Protein AF-A0A363TX32-F1 (afdb_monomer_lite)

Sequence (123 aa):
MGAQGQASRRAGAPRSTTRATVALRAAAPARRVRAVQDTSANDAAHWKRTTNLMLTHLGIWFFFGYVIHMFVVPLNKITIPILGFPLGFYMAAQGSLAAFVIMLFVFAKQQDRIDREHGVAED

Foldseek 3Di:
DDDDDDDDDDDDDDDPDDDPDDDPDDPDDPVVVVVVVVLVVLVVVLVVQLVVLVVVLVVVLCCLVPVLLVCLPVQQVDADPVPRGGRSVVSVPPVSVVVVVVSVVVSVVSNQVSCVVSVNHDD

Structure (mmCIF, N/CA/C/O backbone):
data_AF-A0A363TX32-F1
#
_entry.id   AF-A0A363TX32-F1
#
loop_
_atom_site.group_PDB
_atom_site.id
_atom_site.type_symbol
_atom_site.label_atom_id
_atom_site.label_alt_id
_atom_site.label_comp_id
_atom_site.label_asym_id
_atom_site.label_entity_id
_atom_site.label_seq_id
_atom_site.pdbx_PDB_ins_code
_atom_site.Cartn_x
_atom_site.Cartn_y
_atom_site.Cartn_z
_atom_site.occupancy
_atom_site.B_iso_or_equiv
_atom_site.auth_seq_id
_atom_site.auth_comp_id
_atom_site.auth_asym_id
_atom_site.auth_atom_id
_atom_site.pdbx_PDB_model_num
ATOM 1 N N . MET A 1 1 ? 77.114 -29.423 -92.853 1.00 50.25 1 MET A N 1
ATOM 2 C CA . MET A 1 1 ? 76.666 -28.048 -92.526 1.00 50.25 1 MET A CA 1
ATOM 3 C C . MET A 1 1 ? 75.530 -28.190 -91.528 1.00 50.25 1 MET A C 1
ATOM 5 O O . MET A 1 1 ? 74.500 -28.710 -91.910 1.00 50.25 1 MET A O 1
ATOM 9 N N . GLY A 1 2 ? 75.814 -28.147 -90.224 1.00 48.97 2 GLY A N 1
ATOM 10 C CA . GLY A 1 2 ? 75.647 -26.946 -89.385 1.00 48.97 2 GLY A CA 1
ATOM 11 C C . GLY A 1 2 ? 74.201 -26.937 -88.853 1.00 48.97 2 GLY A C 1
ATOM 12 O O . GLY A 1 2 ? 73.289 -26.945 -89.656 1.00 48.97 2 GLY A O 1
ATOM 13 N N . ALA A 1 3 ? 73.874 -27.004 -87.567 1.00 54.59 3 ALA A N 1
ATOM 14 C CA . ALA A 1 3 ? 74.591 -26.567 -86.387 1.00 54.59 3 ALA A CA 1
ATOM 15 C C . ALA A 1 3 ? 74.153 -27.386 -85.158 1.00 54.59 3 ALA A C 1
ATOM 17 O O . ALA A 1 3 ? 72.964 -27.577 -84.909 1.00 54.59 3 ALA A O 1
ATOM 18 N N . GLN A 1 4 ? 75.133 -27.820 -84.364 1.00 51.38 4 GLN A N 1
ATOM 19 C CA . GLN A 1 4 ? 74.945 -28.107 -82.945 1.00 51.38 4 GLN A CA 1
ATOM 20 C C . GLN A 1 4 ? 74.917 -26.759 -82.214 1.00 51.38 4 GLN A C 1
ATOM 22 O O . GLN A 1 4 ? 75.939 -26.083 -82.116 1.00 51.38 4 GLN A O 1
ATOM 27 N N . GLY A 1 5 ? 73.736 -26.351 -81.752 1.00 58.66 5 GLY A N 1
ATOM 28 C CA . GLY A 1 5 ? 73.534 -25.193 -80.884 1.00 58.66 5 GLY A CA 1
ATOM 29 C C . GLY A 1 5 ? 73.372 -25.659 -79.443 1.00 58.66 5 GLY A C 1
ATOM 30 O O . GLY A 1 5 ? 72.434 -26.379 -79.117 1.00 58.66 5 GLY A O 1
ATOM 31 N N . GLN A 1 6 ? 74.339 -25.289 -78.616 1.00 55.84 6 GLN A N 1
ATOM 32 C CA . GLN A 1 6 ? 74.556 -25.745 -77.251 1.00 55.84 6 GLN A CA 1
ATOM 33 C C . GLN A 1 6 ? 73.471 -25.291 -76.268 1.00 55.84 6 GLN A C 1
ATOM 35 O O . GLN A 1 6 ? 72.936 -24.186 -76.344 1.00 55.84 6 GLN A O 1
ATOM 40 N N . ALA A 1 7 ? 73.234 -26.141 -75.271 1.00 56.91 7 ALA A N 1
ATOM 41 C CA . ALA A 1 7 ? 72.531 -25.808 -74.047 1.00 56.91 7 ALA A CA 1
ATOM 42 C C . ALA A 1 7 ? 73.297 -24.750 -73.232 1.00 56.91 7 ALA A C 1
ATOM 44 O O . ALA A 1 7 ? 74.498 -24.881 -72.994 1.00 56.91 7 ALA A O 1
ATOM 45 N N . SER A 1 8 ? 72.589 -23.752 -72.702 1.00 61.78 8 SER A N 1
ATOM 46 C CA . SER A 1 8 ? 73.040 -23.002 -71.527 1.00 61.78 8 SER A CA 1
ATOM 47 C C . SER A 1 8 ? 71.863 -22.480 -70.709 1.00 61.78 8 SER A C 1
ATOM 49 O O . SER A 1 8 ? 71.233 -21.482 -71.029 1.00 61.78 8 SER A O 1
ATOM 51 N N . ARG A 1 9 ? 71.598 -23.234 -69.637 1.00 58.12 9 ARG A N 1
ATOM 52 C CA . ARG A 1 9 ? 71.282 -22.789 -68.273 1.00 58.12 9 ARG A CA 1
ATOM 53 C C . ARG A 1 9 ? 70.526 -21.463 -68.137 1.00 58.12 9 ARG A C 1
ATOM 55 O O . ARG A 1 9 ? 71.122 -20.400 -68.264 1.00 58.12 9 ARG A O 1
ATOM 62 N N . ARG A 1 10 ? 69.321 -21.542 -67.566 1.00 55.59 10 ARG A N 1
ATOM 63 C CA . ARG A 1 10 ? 68.984 -20.752 -66.372 1.00 55.59 10 ARG A CA 1
ATOM 64 C C . ARG A 1 10 ? 67.954 -21.487 -65.523 1.00 55.59 10 ARG A C 1
ATOM 66 O O . ARG A 1 10 ? 66.925 -21.944 -66.005 1.00 55.59 10 ARG A O 1
ATOM 73 N N . ALA A 1 11 ? 68.329 -21.647 -64.261 1.00 61.94 11 ALA A N 1
ATOM 74 C CA . ALA A 1 11 ? 67.526 -22.195 -63.190 1.00 61.94 11 ALA A CA 1
ATOM 75 C C . ALA A 1 11 ? 66.259 -21.356 -62.980 1.00 61.94 11 ALA A C 1
ATOM 77 O O . ALA A 1 11 ? 66.311 -20.128 -63.023 1.00 61.94 11 ALA A O 1
ATOM 78 N N . GLY A 1 12 ? 65.143 -22.031 -62.719 1.00 48.81 12 GLY A N 1
ATOM 79 C CA . GLY A 1 12 ? 63.859 -21.399 -62.441 1.00 48.81 12 GLY A CA 1
ATOM 80 C C . GLY A 1 12 ? 62.891 -22.374 -61.784 1.00 48.81 12 GLY A C 1
ATOM 81 O O . GLY A 1 12 ? 61.905 -22.777 -62.385 1.00 48.81 12 GLY A O 1
ATOM 82 N N . ALA A 1 13 ? 63.187 -22.772 -60.552 1.00 59.75 13 ALA A N 1
ATOM 83 C CA . ALA A 1 13 ? 62.196 -23.273 -59.602 1.00 59.75 13 ALA A CA 1
ATOM 84 C C . ALA A 1 13 ? 62.463 -22.521 -58.283 1.00 59.75 13 ALA A C 1
ATOM 86 O O . ALA A 1 13 ? 63.637 -22.339 -57.955 1.00 59.75 13 ALA A O 1
ATOM 87 N N . PRO A 1 14 ? 61.438 -22.050 -57.546 1.00 53.53 14 PRO A N 1
ATOM 88 C CA . PRO A 1 14 ? 60.402 -22.941 -57.045 1.00 53.53 14 PRO A CA 1
ATOM 89 C C . PRO A 1 14 ? 58.955 -22.421 -57.109 1.00 53.53 14 PRO A C 1
ATOM 91 O O . PRO A 1 14 ? 58.653 -21.233 -57.134 1.00 53.53 14 PRO A O 1
ATOM 94 N N . ARG A 1 15 ? 58.076 -23.422 -57.069 1.00 63.06 15 ARG A N 1
ATOM 95 C CA . ARG A 1 15 ? 56.653 -23.427 -56.718 1.00 63.06 15 ARG A CA 1
ATOM 96 C C . ARG A 1 15 ? 56.251 -22.339 -55.711 1.00 63.06 15 ARG A C 1
ATOM 98 O O . ARG A 1 15 ? 56.728 -22.348 -54.581 1.00 63.06 15 ARG A O 1
ATOM 105 N N . SER A 1 16 ? 55.253 -21.533 -56.061 1.00 56.66 16 SER A N 1
ATOM 106 C CA . SER A 1 16 ? 54.406 -20.817 -55.101 1.00 56.66 16 SER A CA 1
ATOM 107 C C . SER A 1 16 ? 53.096 -21.582 -54.888 1.00 56.66 16 SER A C 1
ATOM 109 O O . SER A 1 16 ? 52.006 -21.148 -55.251 1.00 56.66 16 SER A O 1
ATOM 111 N N . THR A 1 17 ? 53.201 -22.756 -54.266 1.00 62.94 17 THR A N 1
ATOM 112 C CA . THR A 1 17 ? 52.087 -23.281 -53.471 1.00 62.94 17 THR A CA 1
ATOM 113 C C . THR A 1 17 ? 51.992 -22.422 -52.209 1.00 62.94 17 THR A C 1
ATOM 115 O O . THR A 1 17 ? 53.019 -22.137 -51.595 1.00 62.94 17 THR A O 1
ATOM 118 N N . THR A 1 18 ? 50.766 -22.111 -51.780 1.00 57.25 18 THR A N 1
ATOM 119 C CA . THR A 1 18 ? 50.396 -21.571 -50.452 1.00 57.25 18 THR A CA 1
ATOM 120 C C . THR A 1 18 ? 50.213 -20.051 -50.367 1.00 57.25 18 THR A C 1
ATOM 122 O O . THR A 1 18 ? 51.134 -19.314 -50.035 1.00 57.25 18 THR A O 1
ATOM 125 N N . ARG A 1 19 ? 48.958 -19.600 -50.507 1.00 55.03 19 ARG A N 1
ATOM 126 C CA . ARG A 1 19 ? 48.227 -18.947 -49.399 1.00 55.03 19 ARG A CA 1
ATOM 127 C C . ARG A 1 19 ? 46.750 -18.747 -49.750 1.00 55.03 19 ARG A C 1
ATOM 129 O O . ARG A 1 19 ? 46.303 -17.669 -50.121 1.00 55.03 19 ARG A O 1
ATOM 136 N N . ALA A 1 20 ? 45.961 -19.795 -49.529 1.00 58.44 20 ALA A N 1
ATOM 137 C CA . ALA A 1 20 ? 44.602 -19.603 -49.044 1.00 58.44 20 ALA A CA 1
ATOM 138 C C . ALA A 1 20 ? 44.701 -19.095 -47.598 1.00 58.44 20 ALA A C 1
ATOM 140 O O . ALA A 1 20 ? 44.779 -19.906 -46.685 1.00 58.44 20 ALA A O 1
ATOM 141 N N . THR A 1 21 ? 44.837 -17.783 -47.387 1.00 59.28 21 THR A N 1
ATOM 142 C CA . 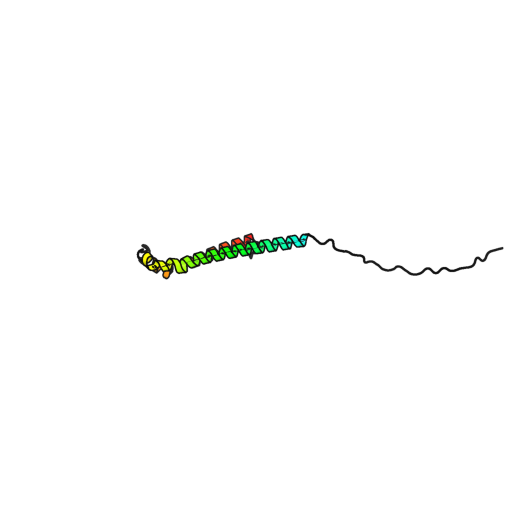THR A 1 21 ? 44.550 -17.083 -46.114 1.00 59.28 21 THR A CA 1
ATOM 143 C C . THR A 1 21 ? 44.919 -15.610 -46.244 1.00 59.28 21 THR A C 1
ATOM 145 O O . THR A 1 21 ? 46.038 -15.219 -45.937 1.00 59.28 21 THR A O 1
ATOM 148 N N . VAL A 1 22 ? 43.959 -14.773 -46.639 1.00 54.78 22 VAL A N 1
ATOM 149 C CA . VAL A 1 22 ? 43.838 -13.422 -46.079 1.00 54.78 22 VAL A CA 1
ATOM 150 C C . VAL A 1 22 ? 42.353 -13.150 -45.876 1.00 54.78 22 VAL A C 1
ATOM 152 O O . VAL A 1 22 ? 41.626 -12.763 -46.781 1.00 54.78 22 VAL A O 1
ATOM 155 N N . ALA A 1 23 ? 41.946 -13.392 -44.634 1.00 56.78 23 ALA A N 1
ATOM 156 C CA . ALA A 1 23 ? 41.000 -12.562 -43.913 1.00 56.78 23 ALA A CA 1
ATOM 157 C C . ALA A 1 23 ? 39.579 -12.463 -44.490 1.00 56.78 23 ALA A C 1
ATOM 159 O O . ALA A 1 23 ? 39.131 -11.418 -44.953 1.00 56.78 23 ALA A O 1
ATOM 160 N N . LEU A 1 24 ? 38.800 -13.506 -44.204 1.00 59.56 24 LEU A N 1
ATOM 161 C CA . LEU A 1 24 ? 37.472 -13.324 -43.619 1.00 59.56 24 LEU A CA 1
ATOM 162 C C . LEU A 1 24 ? 37.605 -12.431 -42.360 1.00 59.56 24 LEU A C 1
ATOM 164 O O . LEU A 1 24 ? 37.650 -12.927 -41.238 1.00 59.56 24 LEU A O 1
ATOM 168 N N . ARG A 1 25 ? 37.765 -11.112 -42.520 1.00 58.19 25 ARG A N 1
ATOM 169 C CA . ARG A 1 25 ? 37.811 -10.154 -41.406 1.00 58.19 25 ARG A CA 1
ATOM 170 C C . ARG A 1 25 ? 36.573 -9.276 -41.450 1.00 58.19 25 ARG A C 1
ATOM 172 O O . ARG A 1 25 ? 36.577 -8.166 -41.959 1.00 58.19 25 ARG A O 1
ATOM 179 N N . ALA A 1 26 ? 35.537 -9.850 -40.849 1.00 61.06 26 ALA A N 1
ATOM 180 C CA . ALA A 1 26 ? 34.727 -9.193 -39.836 1.00 61.06 26 ALA A CA 1
ATOM 181 C C . ALA A 1 26 ? 34.128 -7.830 -40.219 1.00 61.06 26 ALA A C 1
ATOM 183 O O . ALA A 1 26 ? 34.488 -6.799 -39.659 1.00 61.06 26 ALA A O 1
ATOM 184 N N . ALA A 1 27 ? 33.103 -7.850 -41.067 1.00 62.31 27 ALA A N 1
ATOM 185 C CA . ALA A 1 27 ? 32.001 -6.910 -40.906 1.00 62.31 27 ALA A CA 1
ATOM 186 C C . ALA A 1 27 ? 31.020 -7.499 -39.872 1.00 62.31 27 ALA A C 1
ATOM 188 O O . ALA A 1 27 ? 30.087 -8.214 -40.221 1.00 62.31 27 ALA A O 1
ATOM 189 N N . ALA A 1 28 ? 31.265 -7.263 -38.581 1.00 60.94 28 ALA A N 1
ATOM 190 C CA . ALA A 1 28 ? 30.355 -7.624 -37.489 1.00 60.94 28 ALA A CA 1
ATOM 191 C C . ALA A 1 28 ? 30.491 -6.590 -36.348 1.00 60.94 28 ALA A C 1
ATOM 193 O O . ALA A 1 28 ? 31.596 -6.129 -36.080 1.00 60.94 28 ALA A O 1
ATOM 194 N N . PRO A 1 29 ? 29.406 -6.209 -35.653 1.00 57.72 29 PRO A N 1
ATOM 195 C CA . PRO A 1 29 ? 28.435 -5.240 -36.156 1.00 57.72 29 PRO A CA 1
ATOM 196 C C . PRO A 1 29 ? 28.173 -4.110 -35.137 1.00 57.72 29 PRO A C 1
ATOM 198 O O . PRO A 1 29 ? 28.060 -4.354 -33.937 1.00 57.72 29 PRO A O 1
ATOM 201 N N . ALA A 1 30 ? 27.884 -2.894 -35.612 1.00 61.28 30 ALA A N 1
ATOM 202 C CA . ALA A 1 30 ? 27.336 -1.802 -34.784 1.00 61.28 30 ALA A CA 1
ATOM 203 C C . ALA A 1 30 ? 25.984 -2.148 -34.100 1.00 61.28 30 ALA A C 1
ATOM 205 O O . ALA A 1 30 ? 25.496 -1.419 -33.243 1.00 61.28 30 ALA A O 1
ATOM 206 N N . ARG A 1 31 ? 25.387 -3.298 -34.443 1.00 63.16 31 ARG A N 1
ATOM 207 C CA . ARG A 1 31 ? 24.145 -3.846 -33.880 1.00 63.16 31 ARG A CA 1
ATOM 208 C C . ARG A 1 31 ? 24.272 -4.316 -32.421 1.00 63.16 31 ARG A C 1
ATOM 210 O O . ARG A 1 31 ? 23.272 -4.322 -31.716 1.00 63.16 31 ARG A O 1
ATOM 217 N N . ARG A 1 32 ? 25.470 -4.698 -31.954 1.00 64.88 32 ARG A N 1
ATOM 218 C CA . ARG A 1 32 ? 25.650 -5.266 -30.601 1.00 64.88 32 ARG A CA 1
ATOM 219 C C . ARG A 1 32 ? 25.568 -4.211 -29.487 1.00 64.88 32 ARG A C 1
ATOM 221 O O . ARG A 1 32 ? 25.095 -4.525 -28.406 1.00 64.88 32 ARG A O 1
ATOM 228 N N . VAL A 1 33 ? 25.983 -2.970 -29.754 1.00 63.56 33 VAL A N 1
ATOM 229 C CA . VAL A 1 33 ? 26.000 -1.893 -28.743 1.00 63.56 33 VAL A CA 1
ATOM 230 C C . VAL A 1 33 ? 24.591 -1.365 -28.446 1.00 63.56 33 VAL A C 1
ATOM 232 O O . VAL A 1 33 ? 24.268 -1.172 -27.279 1.00 63.56 33 VAL A O 1
ATOM 235 N N . ARG A 1 34 ? 23.728 -1.223 -29.467 1.00 64.12 34 ARG A N 1
ATOM 236 C CA . ARG A 1 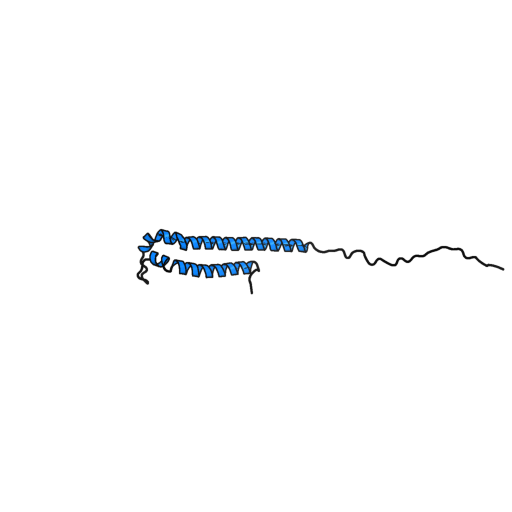34 ? 22.316 -0.836 -29.269 1.00 64.12 34 ARG A CA 1
ATOM 237 C C . ARG A 1 34 ? 21.553 -1.852 -28.422 1.00 64.12 34 ARG A C 1
ATOM 239 O O . ARG A 1 34 ? 20.961 -1.468 -27.428 1.00 64.12 34 ARG A O 1
ATOM 246 N N . ALA A 1 35 ? 21.674 -3.142 -28.741 1.00 69.75 35 ALA A N 1
ATOM 247 C CA . ALA A 1 35 ? 20.994 -4.196 -27.986 1.00 69.75 35 ALA A CA 1
ATOM 248 C C . ALA A 1 35 ? 21.357 -4.195 -26.485 1.00 69.75 35 ALA A C 1
ATOM 250 O O . ALA A 1 35 ? 20.481 -4.362 -25.649 1.00 69.75 35 ALA A O 1
ATOM 251 N N . VAL A 1 36 ? 22.627 -3.950 -26.130 1.00 68.88 36 VAL A N 1
ATOM 252 C CA . VAL A 1 36 ? 23.074 -3.882 -24.721 1.00 68.88 36 VAL A CA 1
ATOM 253 C C . VAL A 1 36 ? 22.582 -2.606 -24.018 1.00 68.88 36 VAL A C 1
ATOM 255 O O . VAL A 1 36 ? 22.247 -2.636 -22.832 1.00 68.88 36 VAL A O 1
ATOM 258 N N . GLN A 1 37 ? 22.516 -1.480 -24.733 1.00 70.44 37 GLN A N 1
ATOM 259 C CA . GLN A 1 37 ? 21.981 -0.229 -24.186 1.00 70.44 37 GLN A CA 1
ATOM 260 C C . GLN A 1 37 ? 20.465 -0.305 -23.957 1.00 70.44 37 GLN A C 1
ATOM 262 O O . GLN A 1 37 ? 19.997 0.131 -22.909 1.00 70.44 37 GLN A O 1
ATOM 267 N N . ASP A 1 38 ? 19.716 -0.911 -24.881 1.00 74.69 38 ASP A N 1
ATOM 268 C CA . ASP A 1 38 ? 18.258 -1.035 -24.786 1.00 74.69 38 ASP A CA 1
ATOM 269 C C . ASP A 1 38 ? 17.840 -1.967 -23.630 1.00 74.69 38 ASP A C 1
ATOM 271 O O . ASP A 1 38 ? 16.920 -1.639 -22.880 1.00 74.69 38 ASP A O 1
ATOM 275 N N . THR A 1 39 ? 18.554 -3.083 -23.412 1.00 81.75 39 THR A N 1
ATOM 276 C CA . THR A 1 39 ? 18.316 -3.980 -22.264 1.00 81.75 39 THR A CA 1
ATOM 277 C C . THR A 1 39 ? 18.619 -3.294 -20.932 1.00 81.75 39 THR A C 1
ATOM 279 O O . THR A 1 39 ? 17.767 -3.279 -20.053 1.00 81.75 39 THR A O 1
ATOM 282 N N . SER A 1 40 ? 19.775 -2.636 -20.793 1.00 84.31 40 SER A N 1
ATOM 283 C CA . SER A 1 40 ? 20.141 -1.991 -19.518 1.00 84.31 40 SER A CA 1
ATOM 284 C C . SER A 1 40 ? 19.233 -0.810 -19.142 1.00 84.31 40 SER A C 1
ATOM 286 O O . SER A 1 40 ? 18.974 -0.579 -17.960 1.00 84.31 40 SER A O 1
ATOM 288 N N . ALA A 1 41 ? 18.704 -0.078 -20.129 1.00 90.94 41 ALA A N 1
ATOM 289 C CA . ALA A 1 41 ? 17.695 0.954 -19.899 1.00 90.94 41 ALA A CA 1
ATOM 290 C C . ALA A 1 41 ? 16.340 0.365 -19.460 1.00 90.94 41 ALA A C 1
ATOM 292 O O . ALA A 1 41 ? 15.687 0.933 -18.581 1.00 90.94 41 ALA A O 1
ATOM 293 N N . ASN A 1 42 ? 15.932 -0.767 -20.045 1.00 93.69 42 ASN A N 1
ATOM 294 C CA . ASN A 1 42 ? 14.719 -1.491 -19.660 1.00 93.69 42 ASN A CA 1
ATOM 295 C C . ASN A 1 42 ? 14.833 -2.039 -18.223 1.00 93.69 42 ASN A C 1
ATOM 297 O O . ASN A 1 42 ? 13.971 -1.753 -17.393 1.00 93.69 42 ASN A O 1
ATOM 301 N N . ASP A 1 43 ? 15.953 -2.683 -17.882 1.00 93.31 43 ASP A N 1
ATOM 302 C CA . ASP A 1 43 ? 16.224 -3.207 -16.535 1.00 93.31 43 ASP A CA 1
ATOM 303 C C . ASP A 1 43 ? 16.167 -2.101 -15.467 1.00 93.31 43 ASP A C 1
ATOM 305 O O . ASP A 1 43 ? 15.561 -2.258 -14.404 1.00 93.31 43 ASP A O 1
ATOM 309 N N . ALA A 1 44 ? 16.751 -0.932 -15.755 1.00 94.81 44 ALA A N 1
ATOM 310 C CA . ALA A 1 44 ? 16.707 0.215 -14.851 1.00 94.81 44 ALA A CA 1
ATOM 311 C C . ALA A 1 44 ? 15.279 0.768 -14.665 1.00 94.81 44 ALA A C 1
ATOM 313 O O . ALA A 1 44 ? 14.911 1.191 -13.562 1.00 94.81 44 ALA A O 1
ATOM 314 N N . ALA A 1 45 ? 14.467 0.770 -15.728 1.00 95.38 45 ALA A N 1
ATOM 315 C CA . ALA A 1 45 ? 13.068 1.185 -15.668 1.00 95.38 45 ALA A CA 1
ATOM 316 C C . ALA A 1 45 ? 12.218 0.196 -14.852 1.00 95.38 45 ALA A C 1
ATOM 318 O O . ALA A 1 45 ? 11.455 0.639 -13.985 1.00 95.38 45 ALA A O 1
ATOM 319 N N . HIS A 1 46 ? 12.413 -1.113 -15.057 1.00 96.38 46 HIS A N 1
ATOM 320 C CA . HIS A 1 46 ? 11.773 -2.179 -14.279 1.00 96.38 46 HIS A CA 1
ATOM 321 C C . HIS A 1 46 ? 12.105 -2.029 -12.796 1.00 96.38 46 HIS A C 1
ATOM 323 O O . HIS A 1 46 ? 11.196 -1.871 -11.975 1.00 96.38 46 HIS A O 1
ATOM 329 N N . TRP A 1 47 ? 13.400 -1.932 -12.472 1.00 96.38 47 TRP A N 1
ATOM 330 C CA . TRP A 1 47 ? 13.894 -1.770 -11.105 1.00 96.38 47 TRP A CA 1
ATOM 331 C C . TRP A 1 47 ? 13.268 -0.565 -10.400 1.00 96.38 47 TRP A C 1
ATOM 333 O O . TRP A 1 47 ? 12.772 -0.663 -9.273 1.00 96.38 47 TRP A O 1
ATOM 343 N N . LYS A 1 48 ? 13.247 0.593 -11.068 1.00 97.38 48 LYS A N 1
ATOM 344 C CA . LYS A 1 48 ? 12.631 1.806 -10.520 1.00 97.38 48 LYS A CA 1
ATOM 345 C C . LYS A 1 48 ? 11.144 1.592 -10.243 1.00 97.38 48 LYS A C 1
ATOM 347 O O . LYS A 1 48 ? 10.635 2.049 -9.219 1.00 97.38 48 LYS A O 1
ATOM 352 N N . ARG A 1 49 ? 10.435 0.905 -11.140 1.00 97.62 49 ARG A N 1
ATOM 353 C CA . ARG A 1 49 ? 8.991 0.702 -11.024 1.00 97.62 49 ARG A CA 1
ATOM 354 C C . ARG A 1 49 ? 8.630 -0.285 -9.920 1.00 97.62 49 ARG A C 1
ATOM 356 O O . ARG A 1 49 ? 7.766 0.045 -9.109 1.00 97.62 49 ARG A O 1
ATOM 363 N N . THR A 1 50 ? 9.330 -1.416 -9.820 1.00 97.44 50 THR A N 1
ATOM 364 C CA . THR A 1 50 ? 9.149 -2.361 -8.704 1.00 97.44 50 THR A CA 1
ATOM 365 C C . THR A 1 50 ? 9.546 -1.731 -7.366 1.00 97.44 50 THR A C 1
ATOM 367 O O . THR A 1 50 ? 8.856 -1.922 -6.366 1.00 97.44 50 THR A O 1
ATOM 370 N N . THR A 1 51 ? 10.601 -0.907 -7.329 1.00 97.81 51 THR A N 1
ATOM 371 C CA . THR A 1 51 ? 11.009 -0.194 -6.105 1.00 97.81 51 THR A CA 1
ATOM 372 C C . THR A 1 51 ? 9.925 0.781 -5.653 1.00 97.81 51 THR A C 1
ATOM 374 O O . THR A 1 51 ? 9.530 0.776 -4.489 1.00 97.81 51 THR A O 1
ATOM 377 N N . ASN A 1 52 ? 9.384 1.585 -6.571 1.00 98.12 52 ASN A N 1
ATOM 378 C CA . ASN A 1 52 ? 8.290 2.506 -6.263 1.00 98.12 52 ASN A CA 1
ATOM 379 C C . ASN A 1 52 ? 7.021 1.770 -5.816 1.00 98.12 52 ASN A C 1
ATOM 381 O O . ASN A 1 52 ? 6.319 2.244 -4.917 1.00 98.12 52 ASN A O 1
ATOM 385 N N . LEU A 1 53 ? 6.729 0.610 -6.416 1.00 97.94 53 LEU A N 1
ATOM 386 C CA . LEU A 1 53 ? 5.614 -0.234 -6.003 1.00 97.94 53 LEU A CA 1
ATOM 387 C C . LEU A 1 53 ? 5.803 -0.714 -4.559 1.00 97.94 53 LEU A C 1
ATOM 389 O O . LEU A 1 53 ? 4.883 -0.576 -3.750 1.00 97.94 53 LEU A O 1
ATOM 393 N N . MET A 1 54 ? 6.998 -1.207 -4.224 1.00 97.69 54 MET A N 1
ATOM 394 C CA . MET A 1 54 ? 7.356 -1.636 -2.872 1.00 97.69 54 MET A CA 1
ATOM 395 C C . MET A 1 54 ? 7.230 -0.487 -1.870 1.00 97.69 54 MET A C 1
ATOM 397 O O . MET A 1 54 ? 6.531 -0.637 -0.872 1.00 97.69 54 MET A O 1
ATOM 401 N N . LEU A 1 55 ? 7.812 0.682 -2.158 1.00 98.19 55 LEU A N 1
ATOM 402 C CA . LEU A 1 55 ? 7.735 1.853 -1.275 1.00 98.19 55 LEU A CA 1
ATOM 403 C C . LEU A 1 55 ? 6.286 2.297 -1.028 1.00 98.19 55 LEU A C 1
ATOM 405 O O . LEU A 1 55 ? 5.924 2.649 0.093 1.00 98.19 55 LEU A O 1
ATOM 409 N N . THR A 1 56 ? 5.440 2.231 -2.058 1.00 97.94 56 THR A N 1
ATOM 410 C CA . THR A 1 56 ? 4.006 2.528 -1.935 1.00 97.94 56 THR A CA 1
ATOM 411 C C . THR A 1 56 ? 3.318 1.548 -0.984 1.00 97.94 56 THR A C 1
ATOM 413 O O . THR A 1 56 ? 2.600 1.963 -0.074 1.00 97.94 56 THR A O 1
ATOM 416 N N . HIS A 1 57 ? 3.567 0.246 -1.152 1.00 97.62 57 HIS A N 1
ATOM 417 C CA . HIS A 1 57 ? 2.991 -0.787 -0.289 1.00 97.62 57 HIS A CA 1
ATOM 418 C C . HIS A 1 57 ? 3.545 -0.719 1.132 1.00 97.62 57 HIS A C 1
ATOM 420 O O . HIS A 1 57 ? 2.800 -0.961 2.072 1.00 97.62 57 HIS A O 1
ATOM 426 N N . LEU A 1 58 ? 4.801 -0.312 1.310 1.00 97.44 58 LEU A N 1
ATOM 427 C CA . LEU A 1 58 ? 5.393 -0.073 2.621 1.00 97.44 58 LEU A CA 1
ATOM 428 C C . LEU A 1 58 ? 4.699 1.089 3.350 1.00 97.44 58 LEU A C 1
ATOM 430 O O . LEU A 1 58 ? 4.434 0.993 4.547 1.00 97.44 58 LEU A O 1
ATOM 434 N N . GLY A 1 59 ? 4.338 2.156 2.630 1.00 98.00 59 GLY A N 1
ATOM 435 C CA . GLY A 1 59 ? 3.545 3.259 3.179 1.00 98.00 59 GLY A CA 1
ATOM 436 C C . GLY A 1 59 ? 2.138 2.826 3.604 1.00 98.00 59 GLY A C 1
ATOM 437 O O . GLY A 1 59 ? 1.697 3.145 4.709 1.00 98.00 59 GLY A O 1
ATOM 438 N N . ILE A 1 60 ? 1.450 2.046 2.763 1.00 96.69 60 ILE A N 1
ATOM 439 C CA . ILE A 1 60 ? 0.127 1.482 3.086 1.00 96.69 60 ILE A CA 1
ATOM 440 C C . ILE A 1 60 ? 0.233 0.527 4.280 1.00 96.69 60 ILE A C 1
ATOM 442 O O . ILE A 1 60 ? -0.562 0.606 5.217 1.00 96.69 60 ILE A O 1
ATOM 446 N N . TRP A 1 61 ? 1.241 -0.341 4.280 1.00 96.94 61 TRP A N 1
ATOM 447 C CA . TRP A 1 61 ? 1.510 -1.263 5.373 1.00 96.94 61 TRP A CA 1
ATOM 448 C C . TRP A 1 61 ? 1.719 -0.519 6.691 1.00 96.94 61 TRP A C 1
ATOM 450 O O . TRP A 1 61 ? 1.087 -0.862 7.687 1.00 96.94 61 TRP A O 1
ATOM 460 N N . PHE A 1 62 ? 2.534 0.540 6.692 1.00 97.31 62 PHE A N 1
ATOM 461 C CA . PHE A 1 62 ? 2.766 1.359 7.880 1.00 97.31 62 PHE A CA 1
ATOM 462 C C . PHE A 1 62 ? 1.477 2.029 8.367 1.00 97.31 62 PHE A C 1
ATOM 464 O O . PHE A 1 62 ? 1.213 2.082 9.568 1.00 97.31 62 PHE A O 1
ATOM 471 N N . PHE A 1 63 ? 0.639 2.504 7.447 1.00 95.94 63 PHE A N 1
ATOM 472 C CA . PHE A 1 63 ? -0.642 3.107 7.792 1.00 95.94 63 PHE A CA 1
ATOM 473 C C . PHE A 1 63 ? -1.568 2.124 8.528 1.00 95.94 63 PHE A C 1
ATOM 475 O O . PHE A 1 63 ? -2.048 2.425 9.624 1.00 95.94 63 PHE A O 1
ATOM 482 N N . PHE A 1 64 ? -1.778 0.930 7.970 1.00 94.12 64 PHE A N 1
ATOM 483 C CA . PHE A 1 64 ? -2.623 -0.090 8.598 1.00 94.12 64 PHE A CA 1
ATOM 484 C C . PHE A 1 64 ? -1.970 -0.719 9.838 1.00 94.12 64 PHE A C 1
ATOM 486 O O . PHE A 1 64 ? -2.666 -1.042 10.796 1.00 94.12 64 PHE A O 1
ATOM 493 N N . GLY A 1 65 ? -0.643 -0.849 9.860 1.00 93.44 65 GLY A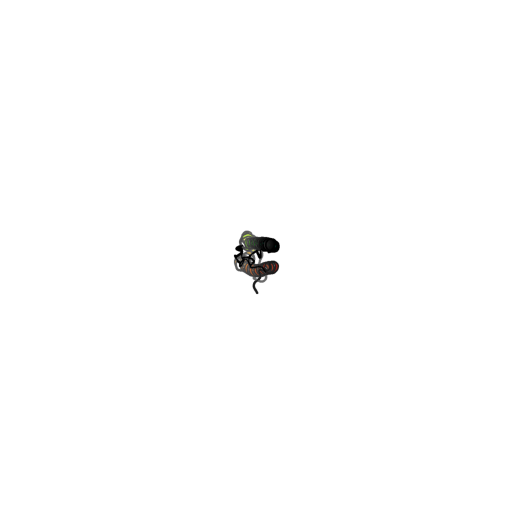 N 1
ATOM 494 C CA . GLY A 1 65 ? 0.111 -1.428 10.971 1.00 93.44 65 GLY A CA 1
ATOM 495 C C . GLY A 1 65 ? 0.247 -0.500 12.177 1.00 93.44 65 GLY A C 1
ATOM 496 O O . GLY A 1 65 ? 0.129 -0.957 13.308 1.00 93.44 65 GLY A O 1
ATOM 497 N N . TYR A 1 66 ? 0.423 0.805 11.963 1.00 94.19 66 TYR A N 1
ATOM 498 C CA . TYR A 1 66 ? 0.739 1.753 13.038 1.00 94.19 66 TYR A CA 1
ATOM 499 C C . TYR A 1 66 ? -0.277 2.877 13.156 1.00 94.19 66 TYR A C 1
ATOM 501 O O . TYR A 1 66 ? -0.833 3.079 14.235 1.00 94.19 66 TYR A O 1
ATOM 509 N N . VAL A 1 67 ? -0.544 3.601 12.065 1.00 95.12 67 VAL A N 1
ATOM 510 C CA . VAL A 1 67 ? -1.351 4.831 12.121 1.00 95.12 67 VAL A CA 1
ATOM 511 C C . VAL A 1 67 ? -2.745 4.537 12.666 1.00 95.12 67 VAL A C 1
ATOM 513 O O . VAL A 1 67 ? -3.160 5.181 13.622 1.00 95.12 67 VAL A O 1
ATOM 516 N N . ILE A 1 68 ? -3.439 3.519 12.151 1.00 92.75 68 ILE A N 1
ATOM 517 C CA . ILE A 1 68 ? -4.772 3.141 12.653 1.00 92.75 68 ILE A CA 1
ATOM 518 C C . ILE A 1 68 ? -4.737 2.788 14.148 1.00 92.75 68 ILE A C 1
ATOM 520 O O . ILE A 1 68 ? -5.605 3.220 14.908 1.00 92.75 68 ILE A O 1
ATOM 524 N N . HIS A 1 69 ? -3.714 2.058 14.592 1.00 91.00 69 HIS A N 1
ATOM 525 C CA . HIS A 1 69 ? -3.590 1.620 15.982 1.00 91.00 69 HIS A CA 1
ATOM 526 C C . HIS A 1 69 ? -3.288 2.777 16.946 1.00 91.00 69 HIS A C 1
ATOM 528 O O . HIS A 1 69 ? -3.746 2.746 18.088 1.00 91.00 69 HIS A O 1
ATOM 534 N N . MET A 1 70 ? -2.622 3.847 16.496 1.00 94.06 70 MET A N 1
ATOM 535 C CA . MET A 1 70 ? -2.456 5.067 17.302 1.00 94.06 70 MET A CA 1
ATOM 536 C C . MET A 1 70 ? -3.797 5.734 17.641 1.00 94.06 70 MET A C 1
ATOM 538 O O . MET A 1 70 ? -3.936 6.353 18.695 1.00 94.06 70 MET A O 1
ATOM 542 N N . PHE A 1 71 ? -4.808 5.575 16.785 1.00 93.56 71 PHE A N 1
ATOM 543 C CA . PHE A 1 71 ? -6.145 6.136 16.975 1.00 93.56 71 PHE A CA 1
ATOM 544 C C . PHE A 1 71 ? -7.139 5.135 17.585 1.00 93.56 71 PHE A C 1
ATOM 546 O O . PHE A 1 71 ? -8.347 5.348 17.504 1.00 93.56 71 PHE A O 1
ATOM 553 N N . VAL A 1 72 ? -6.680 4.060 18.241 1.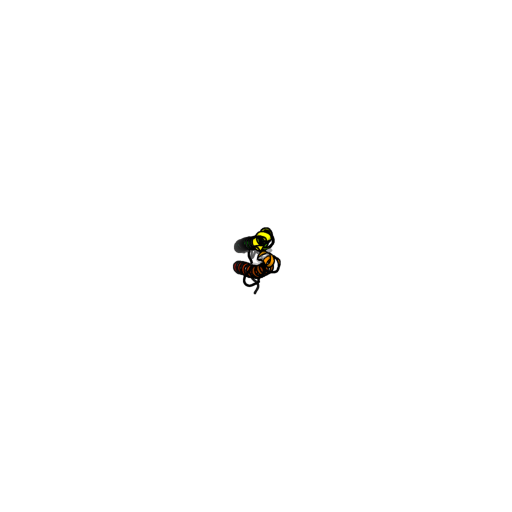00 91.56 72 VAL A N 1
ATOM 554 C CA . VAL A 1 72 ? -7.581 3.027 18.788 1.00 91.56 72 VAL A CA 1
ATOM 555 C C . VAL A 1 72 ? -8.595 3.589 19.796 1.00 91.56 72 VAL A C 1
ATOM 557 O O . VAL A 1 72 ? -9.763 3.211 19.775 1.00 91.56 72 VAL A O 1
ATOM 560 N N . VAL A 1 73 ? -8.183 4.542 20.641 1.00 92.06 73 VAL A N 1
ATOM 561 C CA . VAL A 1 73 ? -9.048 5.160 21.661 1.00 92.06 73 VAL A CA 1
ATOM 562 C C . VAL A 1 73 ? -10.215 5.930 21.029 1.00 92.06 73 VAL A C 1
ATOM 564 O O . VAL A 1 73 ? -11.361 5.655 21.391 1.00 92.06 73 VAL A O 1
ATOM 567 N N . PRO A 1 74 ? -9.995 6.869 20.086 1.00 92.69 74 PRO A N 1
ATOM 568 C CA . PRO A 1 74 ? -11.106 7.510 19.389 1.00 92.69 74 PRO A CA 1
ATOM 569 C C . PRO A 1 74 ? -11.890 6.543 18.489 1.00 92.69 74 PRO A C 1
ATOM 571 O O . PRO A 1 74 ? -13.114 6.646 18.448 1.00 92.69 74 PRO A O 1
ATOM 574 N N . LEU A 1 75 ? -11.242 5.574 17.832 1.00 89.62 75 LEU A N 1
ATOM 575 C CA . LEU A 1 75 ? -11.925 4.570 17.001 1.00 89.62 75 LEU A CA 1
ATOM 576 C C . LEU A 1 75 ? -12.867 3.682 17.817 1.00 89.62 75 LEU A C 1
ATOM 578 O O . LEU A 1 75 ? -13.931 3.311 17.334 1.00 89.62 75 LEU A O 1
ATOM 582 N N . ASN A 1 76 ? -12.529 3.379 19.069 1.00 91.81 76 ASN A N 1
ATOM 583 C CA . ASN A 1 76 ? -13.380 2.571 19.938 1.00 91.81 76 ASN A CA 1
ATOM 584 C C . ASN A 1 76 ? -14.694 3.259 20.341 1.00 91.81 76 ASN A C 1
ATOM 586 O O . ASN A 1 76 ? -15.599 2.597 20.839 1.00 91.81 76 ASN A O 1
ATOM 590 N N . LYS A 1 77 ? -14.837 4.568 20.105 1.00 92.06 77 LYS A N 1
ATOM 591 C CA . LYS A 1 77 ? -16.120 5.267 20.282 1.00 92.06 77 LYS A CA 1
ATOM 592 C C . LYS A 1 77 ? -17.110 4.948 19.160 1.00 92.06 77 LYS A C 1
ATOM 594 O O . LYS A 1 77 ? -18.308 5.155 19.322 1.00 92.06 77 LYS A O 1
ATOM 599 N N . ILE A 1 78 ? -16.616 4.446 18.029 1.00 89.31 78 ILE A N 1
ATOM 600 C CA . ILE A 1 78 ? -17.425 4.019 16.892 1.00 89.31 78 ILE A CA 1
ATOM 601 C C . ILE A 1 78 ? -17.708 2.528 17.068 1.00 89.31 78 ILE A C 1
ATOM 603 O O . ILE A 1 78 ? -16.792 1.707 17.064 1.00 89.31 78 ILE A O 1
ATOM 607 N N . THR A 1 79 ? -18.982 2.175 17.222 1.00 88.88 79 THR A N 1
ATOM 608 C CA . THR A 1 79 ? -19.418 0.774 17.305 1.00 88.88 79 THR A CA 1
ATOM 609 C C . THR A 1 79 ? -19.892 0.311 15.938 1.00 88.88 79 THR A C 1
ATOM 611 O O . THR A 1 79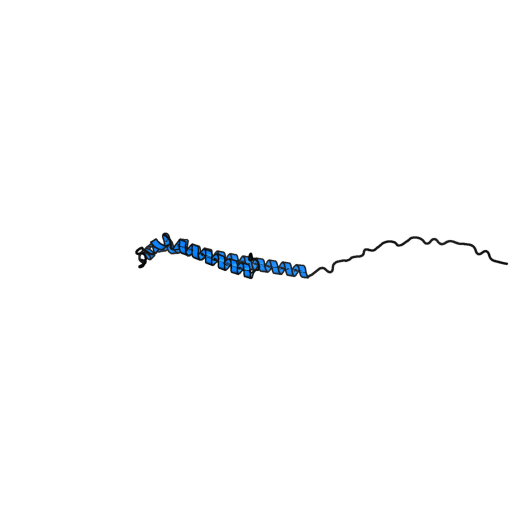 ? -20.668 1.008 15.286 1.00 88.88 79 THR A O 1
ATOM 614 N N . ILE A 1 80 ? -19.433 -0.860 15.497 1.00 86.44 80 ILE A N 1
ATOM 615 C CA . ILE A 1 80 ? -19.854 -1.429 14.216 1.00 86.44 80 ILE A CA 1
ATOM 616 C C . ILE A 1 80 ? -21.243 -2.066 14.403 1.00 86.44 80 ILE A C 1
ATOM 618 O O . ILE A 1 80 ? -21.343 -3.049 15.138 1.00 86.44 80 ILE A O 1
ATOM 622 N N . PRO A 1 81 ? -22.312 -1.583 13.734 1.00 79.50 81 PRO A N 1
ATOM 623 C CA . PRO A 1 81 ? -23.684 -2.046 13.989 1.00 79.50 81 PRO A CA 1
ATOM 624 C C . PRO A 1 81 ? -23.904 -3.533 13.693 1.00 79.50 81 PRO A C 1
ATOM 626 O O . PRO A 1 81 ? -24.723 -4.182 14.328 1.00 79.50 81 PRO A O 1
ATOM 629 N N . ILE A 1 82 ? -23.155 -4.069 12.727 1.00 81.38 82 ILE A N 1
ATOM 630 C CA . ILE A 1 82 ? -23.264 -5.460 12.264 1.00 81.38 82 ILE A CA 1
ATOM 631 C C . ILE A 1 82 ? -22.579 -6.438 13.229 1.00 81.38 82 ILE A C 1
ATOM 633 O O . ILE A 1 82 ? -22.961 -7.600 13.301 1.00 81.38 82 ILE A O 1
ATOM 637 N N . LEU A 1 83 ? -21.558 -5.976 13.956 1.00 80.69 83 LEU A N 1
ATOM 638 C CA . LEU A 1 83 ? -20.666 -6.828 14.747 1.00 80.69 83 LEU A CA 1
ATOM 639 C C . LEU A 1 83 ? -20.786 -6.592 16.261 1.00 80.69 83 LEU A C 1
ATOM 641 O O . LEU A 1 83 ? -20.353 -7.428 17.046 1.00 80.69 83 LEU A O 1
ATOM 645 N N . GLY A 1 84 ? -21.367 -5.466 16.685 1.00 84.75 84 GLY A N 1
ATOM 646 C CA . GLY A 1 84 ? -21.635 -5.160 18.093 1.00 84.75 84 GLY A CA 1
ATOM 647 C C . GLY A 1 84 ? -20.402 -4.816 18.935 1.00 84.75 84 GLY A C 1
ATOM 648 O O . GLY A 1 84 ? -20.541 -4.609 20.137 1.00 84.75 84 GLY A O 1
ATOM 649 N N . PHE A 1 85 ? -19.210 -4.726 18.336 1.00 86.56 85 PHE A N 1
ATOM 650 C CA . PHE A 1 85 ? -17.972 -4.362 19.027 1.00 86.56 85 PHE A CA 1
ATOM 651 C C . PHE A 1 85 ? -17.332 -3.069 18.482 1.00 86.56 85 PHE A C 1
ATOM 653 O O . PHE A 1 85 ? -17.636 -2.642 17.359 1.00 86.56 85 PHE A O 1
ATOM 660 N N . PRO A 1 86 ? -16.445 -2.425 19.269 1.00 92.00 86 PRO A N 1
ATOM 661 C CA . PRO A 1 86 ? -15.765 -1.193 18.875 1.00 92.00 86 PRO A CA 1
ATOM 662 C C . PRO A 1 86 ? -14.884 -1.354 17.626 1.00 92.00 86 PRO A C 1
ATOM 664 O O . PRO A 1 86 ? -14.229 -2.380 17.437 1.00 92.00 86 PRO A O 1
ATOM 667 N N . LEU A 1 87 ? -14.804 -0.316 16.789 1.00 90.25 87 LEU A N 1
ATOM 668 C CA . LEU A 1 87 ? -14.033 -0.346 15.541 1.00 90.25 87 LEU A CA 1
ATOM 669 C C . LEU A 1 87 ? -12.523 -0.504 15.775 1.00 90.25 87 LEU A C 1
ATOM 671 O O . LEU A 1 87 ? -11.862 -1.231 15.038 1.00 90.25 87 LEU A O 1
ATOM 675 N N . GLY A 1 88 ? -11.959 0.134 16.802 1.00 90.38 88 GLY A N 1
ATOM 676 C CA . GLY A 1 88 ? -10.536 -0.033 17.123 1.00 90.38 88 GLY A CA 1
ATOM 677 C C . GLY A 1 88 ? -10.201 -1.474 17.532 1.00 90.38 88 GLY A C 1
ATOM 678 O O . GLY A 1 88 ? -9.196 -2.023 17.084 1.00 90.38 88 GLY A O 1
ATOM 679 N N . PHE A 1 89 ? -11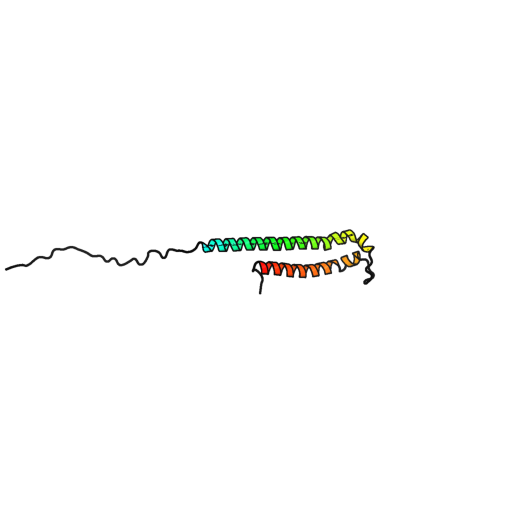.088 -2.121 18.295 1.00 90.00 89 PHE A N 1
ATOM 680 C CA . PHE A 1 89 ? -10.983 -3.542 18.635 1.00 90.00 89 PHE A CA 1
ATOM 681 C C . PHE A 1 89 ? -11.025 -4.436 17.386 1.00 90.00 89 PHE A C 1
ATOM 683 O O . PHE A 1 89 ? -10.178 -5.312 17.227 1.00 90.00 89 PHE A O 1
ATOM 690 N N . TYR A 1 90 ? -11.948 -4.173 16.455 1.00 91.94 90 TYR A N 1
ATOM 691 C CA . TYR A 1 90 ? -12.019 -4.892 15.178 1.00 91.94 90 TYR A CA 1
ATOM 692 C C . TYR A 1 90 ? -10.717 -4.822 14.377 1.00 91.94 90 TYR A C 1
ATOM 694 O O . TYR A 1 90 ? -10.246 -5.836 13.856 1.00 91.94 90 TYR A O 1
ATOM 702 N N . MET A 1 91 ? -10.144 -3.620 14.266 1.00 92.62 91 MET A N 1
ATOM 703 C CA . MET A 1 91 ? -8.925 -3.390 13.492 1.00 92.62 91 MET A CA 1
ATOM 704 C C . MET A 1 91 ? -7.724 -4.135 14.076 1.00 92.62 91 MET A C 1
ATOM 706 O O . MET A 1 91 ? -6.924 -4.662 13.301 1.00 92.62 91 MET A O 1
ATOM 710 N N . ALA A 1 92 ? -7.647 -4.241 15.405 1.00 88.75 92 ALA A N 1
ATOM 711 C CA . ALA A 1 92 ? -6.628 -5.029 16.093 1.00 88.75 92 ALA A CA 1
ATOM 712 C C . ALA A 1 92 ? -6.850 -6.547 15.948 1.00 88.75 92 ALA A C 1
ATOM 714 O O . ALA A 1 92 ? -5.885 -7.295 15.828 1.00 88.75 92 ALA A O 1
ATOM 715 N N . ALA A 1 93 ? -8.107 -7.005 15.944 1.00 90.25 93 ALA A N 1
ATOM 716 C CA . ALA A 1 93 ? -8.436 -8.429 15.892 1.00 90.25 93 ALA A CA 1
ATOM 717 C C . ALA A 1 93 ? -8.297 -9.040 14.487 1.00 90.25 93 ALA A C 1
ATOM 719 O O . ALA A 1 93 ? -7.705 -10.104 14.327 1.00 90.25 93 ALA A O 1
ATOM 720 N N . GLN A 1 94 ? -8.858 -8.392 13.463 1.00 90.62 94 GLN A N 1
ATOM 721 C CA . GLN A 1 94 ? -8.916 -8.960 12.107 1.00 90.62 94 GLN A CA 1
ATOM 722 C C . GLN A 1 94 ? -8.919 -7.921 10.984 1.00 90.62 94 GLN A C 1
ATOM 724 O O . GLN A 1 94 ? -8.569 -8.253 9.853 1.00 90.62 94 GLN A O 1
ATOM 729 N N . GLY A 1 95 ? -9.285 -6.666 11.262 1.00 91.81 95 GLY A N 1
ATOM 730 C CA . GLY A 1 95 ? -9.396 -5.634 10.231 1.00 91.81 95 GLY A CA 1
ATOM 731 C C . GLY A 1 95 ? -8.065 -5.356 9.528 1.00 91.81 95 GLY A C 1
ATOM 732 O O . GLY A 1 95 ? -8.014 -5.349 8.299 1.00 91.81 95 GLY A O 1
ATOM 733 N N . SER A 1 96 ? -6.973 -5.212 10.284 1.00 93.75 96 SER A N 1
ATOM 734 C CA . SER A 1 96 ? -5.641 -4.990 9.699 1.00 93.75 96 SER A CA 1
ATOM 735 C C . SER A 1 96 ? -5.128 -6.221 8.948 1.00 93.75 96 SER A C 1
ATOM 737 O O . SER A 1 96 ? -4.542 -6.090 7.876 1.00 93.75 96 SER A O 1
ATOM 739 N N . LEU A 1 97 ? -5.418 -7.425 9.453 1.00 94.25 97 LEU A N 1
ATOM 740 C CA . LEU A 1 97 ? -5.067 -8.672 8.771 1.00 94.25 97 LEU A CA 1
ATOM 741 C C . LEU A 1 97 ? -5.786 -8.795 7.419 1.00 94.25 97 LEU A C 1
ATOM 743 O O . LEU A 1 97 ? -5.151 -9.099 6.412 1.00 94.25 97 LEU A O 1
ATOM 747 N N . ALA A 1 98 ? -7.088 -8.503 7.377 1.00 95.31 98 ALA A N 1
ATOM 748 C CA . ALA A 1 98 ? -7.860 -8.501 6.138 1.00 95.31 98 ALA A CA 1
ATOM 749 C C . ALA A 1 98 ? -7.310 -7.479 5.127 1.00 95.31 98 ALA A C 1
ATOM 751 O O . ALA A 1 98 ? -7.164 -7.798 3.946 1.00 95.31 98 ALA A O 1
ATOM 752 N N . ALA A 1 99 ? -6.938 -6.279 5.590 1.00 95.06 99 ALA A N 1
ATOM 753 C CA . ALA A 1 99 ? -6.293 -5.273 4.748 1.00 95.06 99 ALA A CA 1
ATOM 754 C C . ALA A 1 99 ? -4.964 -5.779 4.161 1.00 95.06 99 ALA A C 1
ATOM 756 O O . ALA A 1 99 ? -4.716 -5.594 2.969 1.00 95.06 99 ALA A O 1
ATOM 757 N N . PHE A 1 100 ? -4.139 -6.475 4.951 1.00 95.62 100 PHE A N 1
ATOM 758 C CA . PHE A 1 100 ? -2.886 -7.053 4.463 1.00 95.62 100 PHE A CA 1
ATOM 759 C C . PHE A 1 100 ? -3.101 -8.159 3.430 1.00 95.62 100 PHE A C 1
ATOM 761 O O . PHE A 1 100 ? -2.398 -8.178 2.424 1.00 95.62 100 PHE A O 1
ATOM 768 N N . VAL A 1 101 ? -4.093 -9.033 3.606 1.00 96.94 101 VAL A N 1
ATOM 769 C CA . VAL A 1 101 ? -4.417 -10.061 2.601 1.00 96.94 101 VAL A CA 1
ATOM 770 C C . VAL A 1 101 ? -4.817 -9.421 1.270 1.00 96.94 101 VAL A C 1
ATOM 772 O O . VAL A 1 101 ? -4.290 -9.793 0.223 1.00 96.94 101 VAL A O 1
ATOM 775 N N . ILE A 1 102 ? -5.695 -8.412 1.298 1.00 97.50 102 ILE A N 1
ATOM 776 C CA . ILE A 1 102 ? -6.080 -7.660 0.092 1.00 97.50 102 ILE A CA 1
ATOM 777 C C . ILE A 1 102 ? -4.848 -7.010 -0.545 1.00 97.50 102 ILE A C 1
ATOM 779 O O . ILE A 1 102 ? -4.660 -7.088 -1.760 1.00 97.50 102 ILE A O 1
ATOM 783 N N . MET A 1 103 ? -3.986 -6.407 0.275 1.00 96.94 103 MET A N 1
ATOM 784 C CA . MET A 1 103 ? -2.749 -5.781 -0.174 1.00 96.94 103 MET A CA 1
ATOM 785 C C . MET A 1 103 ? -1.825 -6.776 -0.891 1.00 96.94 103 MET A C 1
ATOM 787 O O . MET A 1 103 ? -1.236 -6.403 -1.899 1.00 96.94 103 MET A O 1
ATOM 791 N N . LEU A 1 104 ? -1.733 -8.034 -0.444 1.00 96.56 104 LEU A N 1
ATOM 792 C CA . LEU A 1 104 ? -0.928 -9.062 -1.116 1.00 96.56 104 LEU A CA 1
ATOM 793 C C . LEU A 1 104 ? -1.440 -9.371 -2.527 1.00 96.56 104 LEU A C 1
ATOM 795 O O . LEU A 1 104 ? -0.652 -9.379 -3.471 1.00 96.56 104 LEU A O 1
ATOM 799 N N . PHE A 1 105 ? -2.750 -9.569 -2.701 1.00 98.06 105 PHE A N 1
ATOM 800 C CA . PHE A 1 105 ? -3.329 -9.808 -4.031 1.00 98.06 105 PHE A CA 1
ATOM 801 C C . PHE A 1 105 ? -3.140 -8.607 -4.962 1.00 98.06 105 PHE A C 1
ATOM 803 O O . PHE A 1 105 ? -2.812 -8.754 -6.141 1.00 98.06 105 PHE A O 1
ATOM 810 N N . VAL A 1 106 ? -3.334 -7.402 -4.425 1.00 98.00 106 VAL A N 1
ATOM 811 C CA . VAL A 1 106 ? -3.161 -6.144 -5.154 1.00 98.00 106 VAL A CA 1
ATOM 812 C C . VAL A 1 106 ? -1.696 -5.918 -5.537 1.00 98.00 106 VAL A C 1
ATOM 814 O O . VAL A 1 106 ? -1.429 -5.475 -6.655 1.00 98.00 106 VAL A O 1
ATOM 817 N N . PHE A 1 107 ? -0.753 -6.249 -4.655 1.00 97.56 107 PHE A N 1
ATOM 818 C CA . PHE A 1 107 ? 0.680 -6.201 -4.932 1.00 97.56 107 PHE A CA 1
ATOM 819 C C . PHE A 1 107 ? 1.057 -7.195 -6.027 1.00 97.56 107 PHE A C 1
ATOM 821 O O . PHE A 1 107 ? 1.633 -6.786 -7.030 1.00 97.56 107 PHE A O 1
ATOM 828 N N . ALA A 1 108 ? 0.661 -8.464 -5.882 1.00 97.06 108 ALA A N 1
ATOM 829 C CA . ALA A 1 108 ? 0.958 -9.517 -6.849 1.00 97.06 108 ALA A CA 1
ATOM 830 C C . ALA A 1 108 ? 0.461 -9.144 -8.252 1.00 97.06 108 ALA A C 1
ATOM 832 O O . ALA A 1 108 ? 1.229 -9.171 -9.207 1.00 97.06 108 ALA A O 1
ATOM 833 N N . LYS A 1 109 ? -0.790 -8.678 -8.374 1.00 97.31 109 LYS A N 1
ATOM 834 C CA . LYS A 1 109 ? -1.354 -8.236 -9.659 1.00 97.31 109 LYS A CA 1
ATOM 835 C C . LYS A 1 109 ? -0.610 -7.038 -10.261 1.00 97.31 109 LYS A C 1
ATOM 837 O O . LYS A 1 109 ? -0.493 -6.931 -11.480 1.00 97.31 109 LYS A O 1
ATOM 842 N N . GLN A 1 110 ? -0.167 -6.092 -9.432 1.00 97.56 110 GLN A N 1
ATOM 843 C CA . GLN A 1 110 ? 0.579 -4.927 -9.911 1.00 97.56 110 GLN A CA 1
ATOM 844 C C . GLN A 1 110 ? 1.999 -5.286 -10.334 1.00 97.56 110 GLN A C 1
ATOM 846 O O . GLN A 1 110 ? 2.455 -4.755 -11.344 1.00 97.56 110 GLN A O 1
ATOM 851 N N . GLN A 1 111 ? 2.657 -6.172 -9.591 1.00 97.62 111 GLN A N 1
ATOM 852 C CA . GLN A 1 111 ? 3.988 -6.666 -9.912 1.00 97.62 111 GLN A CA 1
ATOM 853 C C . GLN A 1 111 ? 3.966 -7.441 -11.227 1.00 97.62 111 GLN A C 1
ATOM 855 O O . GLN A 1 111 ? 4.652 -7.063 -12.164 1.00 97.62 111 GLN A O 1
ATOM 860 N N . ASP A 1 112 ? 3.037 -8.382 -11.362 1.00 96.75 112 ASP A N 1
ATOM 861 C CA . ASP A 1 112 ? 2.818 -9.169 -12.577 1.00 96.75 112 ASP A CA 1
ATOM 862 C C . ASP A 1 112 ? 2.512 -8.284 -13.808 1.00 96.75 112 ASP A C 1
ATOM 864 O O . ASP A 1 112 ? 2.941 -8.541 -14.934 1.00 96.75 112 ASP A O 1
ATOM 868 N N . ARG A 1 113 ? 1.822 -7.150 -13.609 1.00 96.44 113 ARG A N 1
ATOM 869 C CA . ARG A 1 113 ? 1.660 -6.141 -14.668 1.00 96.44 113 ARG A CA 1
ATOM 870 C C . ARG A 1 113 ? 2.989 -5.471 -15.042 1.00 96.44 113 ARG A C 1
ATOM 872 O O . ARG A 1 113 ? 3.239 -5.290 -16.229 1.00 96.44 113 ARG A O 1
ATOM 879 N N . ILE A 1 114 ? 3.810 -5.078 -14.067 1.00 96.56 114 ILE A N 1
ATOM 880 C CA . ILE A 1 114 ? 5.135 -4.484 -14.324 1.00 96.56 114 ILE A CA 1
ATOM 881 C C . ILE A 1 114 ? 6.025 -5.491 -15.056 1.00 96.56 114 ILE A C 1
ATOM 883 O O . ILE A 1 114 ? 6.683 -5.112 -16.024 1.00 96.56 114 ILE A O 1
ATOM 887 N N . ASP A 1 115 ? 5.990 -6.756 -14.647 1.00 95.56 115 ASP A N 1
ATOM 888 C CA . ASP A 1 115 ? 6.794 -7.825 -15.229 1.00 95.56 115 ASP A CA 1
ATOM 889 C C . ASP A 1 115 ? 6.416 -8.074 -16.694 1.00 95.56 115 ASP A C 1
ATOM 891 O O . ASP A 1 115 ? 7.289 -8.117 -17.565 1.00 95.56 115 ASP A O 1
ATOM 895 N N . ARG A 1 116 ? 5.113 -8.101 -17.016 1.00 94.81 116 ARG A N 1
ATOM 896 C CA . ARG A 1 116 ? 4.642 -8.179 -18.410 1.00 94.81 116 ARG A CA 1
ATOM 897 C C . ARG A 1 116 ? 5.034 -6.966 -19.247 1.00 94.81 116 ARG A C 1
ATOM 899 O O . ARG A 1 116 ? 5.415 -7.126 -20.402 1.00 94.81 116 ARG A O 1
ATOM 906 N N . GLU A 1 117 ? 4.963 -5.759 -18.686 1.00 94.31 117 GLU A N 1
ATOM 907 C CA . GLU A 1 117 ? 5.343 -4.529 -19.396 1.00 94.31 117 GLU A CA 1
ATOM 908 C C . GLU A 1 117 ? 6.840 -4.481 -19.757 1.00 94.31 117 GLU A C 1
ATOM 910 O O . GLU A 1 117 ? 7.195 -3.846 -20.748 1.00 94.31 117 GLU A O 1
ATOM 915 N N . HIS A 1 118 ? 7.706 -5.150 -18.987 1.00 94.19 118 HIS A N 1
ATOM 916 C CA . HIS A 1 118 ? 9.159 -5.175 -19.219 1.00 94.19 118 HIS A CA 1
ATOM 917 C C . HIS A 1 118 ? 9.646 -6.495 -19.847 1.00 94.19 118 HIS A C 1
ATOM 919 O O . HIS A 1 118 ? 10.836 -6.636 -20.113 1.00 94.19 118 HIS A O 1
ATOM 925 N N . GLY A 1 119 ? 8.738 -7.433 -20.151 1.00 91.38 119 GLY A N 1
ATOM 926 C CA . GLY A 1 119 ? 9.060 -8.701 -20.816 1.00 91.38 119 GLY A CA 1
ATOM 927 C C . GLY A 1 119 ? 9.759 -9.728 -19.919 1.00 91.38 119 GLY A C 1
ATOM 928 O O . GLY A 1 119 ? 10.485 -10.574 -20.431 1.00 91.38 119 GLY A O 1
ATOM 929 N N . VAL A 1 120 ? 9.556 -9.641 -18.602 1.00 90.75 120 VAL A N 1
ATOM 930 C CA . VAL A 1 120 ? 10.146 -10.537 -17.587 1.00 90.75 120 VAL A CA 1
ATOM 931 C C . VAL A 1 120 ? 9.105 -11.427 -16.898 1.00 90.75 120 VAL A C 1
ATOM 933 O O . VAL A 1 120 ? 9.423 -12.099 -15.924 1.00 90.75 120 VAL A O 1
ATOM 936 N N . ALA A 1 121 ? 7.859 -11.413 -17.378 1.00 88.75 121 ALA A N 1
ATOM 937 C CA . ALA A 1 121 ? 6.806 -12.282 -16.865 1.00 88.75 121 ALA A CA 1
ATOM 938 C C . ALA A 1 121 ? 7.088 -13.756 -17.191 1.00 88.75 121 ALA A C 1
ATOM 940 O O . ALA A 1 121 ? 7.537 -14.073 -18.292 1.00 88.75 121 ALA A O 1
ATOM 941 N N . GLU A 1 122 ? 6.799 -14.631 -16.230 1.00 76.31 122 GLU A N 1
ATOM 942 C CA . GLU A 1 122 ? 6.831 -16.087 -16.403 1.00 76.31 122 GLU A CA 1
ATOM 943 C C . GLU A 1 122 ? 5.533 -16.574 -17.087 1.00 76.31 122 GLU A C 1
ATOM 945 O O . GLU A 1 122 ? 4.485 -15.937 -16.938 1.00 76.31 122 GLU A O 1
ATOM 950 N N . ASP A 1 123 ? 5.628 -17.663 -17.865 1.00 70.44 123 ASP A N 1
ATOM 951 C CA . ASP A 1 123 ? 4.517 -18.283 -18.622 1.00 70.44 123 ASP A CA 1
ATOM 952 C C . ASP A 1 123 ? 3.524 -19.063 -17.737 1.00 70.44 123 ASP A C 1
ATOM 954 O O . ASP A 1 123 ? 3.969 -19.747 -16.783 1.00 70.44 123 ASP A O 1
#

Radius of gyration: 40.6 Å; chains: 1; bounding box: 100×36×114 Å

Secondary structure (DSSP, 8-state):
---------------------S-------THHHHHHHHHHHHHHHHHHHHHHHHHHHHHHHHIIIIIHHHTHHHHTTSBPTTT-SBHHHHIIIIIHHHHHHHHHHHHHHHHHHHHHHHT----

pLDDT: mean 82.63, std 16.39, range [48.81, 98.19]